Protein AF-A1JU78-F1 (afdb_monomer_lite)

Radius of gyration: 27.25 Å; chains: 1; bounding box: 40×20×98 Å

Sequence (122 aa):
MSRIITAPHIGIEKLSAISLEELSCGLPERYALPPDGHPVEPHLERLYPTAQSKRSLWDFASPGYTFHGLHRAQDYRRELDTLQSLLTTSQSSELQAAAALLKCQQDDDRLLQIILNLLHKV

InterPro domains:
  IPR012672 Type III secretion system YscX [PF09474] (9-121)
  IPR012672 Type III secretion system YscX [TIGR02502] (1-122)

Secondary structure (DSSP, 8-state):
--------B----------HHHHHS---GGGBPPPTTS-SHHHHHHHS-HHHHHHHHHHHHS-SS-GGGGGSHHHHHHHHHHHHHHHHH-S-HHHHHHHHHHHHHHHHHHHHHHHHHHHHT-

Foldseek 3Di:
DDPPDQADFDDDPDPDPDDPVNVVVPDPPLGGQDPPPDDCVVSVCSVCVVVVVVVVVVCVVVVPPPCVQCVPVVSVVVVLVVQLVVLCPDPDPVSVVVSVVSVVVVVVVVVVVVVVVVVVVD

pLDDT: mean 71.17, std 15.63, range [33.47, 92.69]

Organism: Yersinia enterocolitica serotype O:8 / biotype 1B (strain NCTC 13174 / 8081) (NCBI:txid393305)

Structure (mmCIF, N/CA/C/O backbone):
data_AF-A1JU78-F1
#
_entry.id   AF-A1JU78-F1
#
loop_
_atom_site.group_PDB
_atom_site.id
_atom_site.type_symbol
_atom_site.label_atom_id
_atom_site.label_alt_id
_atom_site.label_comp_id
_atom_site.label_asym_id
_atom_site.label_entity_id
_atom_site.label_seq_id
_atom_site.pdbx_PDB_ins_code
_atom_site.Cartn_x
_atom_site.Cartn_y
_atom_site.Cartn_z
_atom_site.occupancy
_atom_site.B_iso_or_equiv
_atom_site.auth_seq_id
_atom_site.auth_comp_id
_atom_site.auth_asym_id
_atom_site.auth_atom_id
_atom_site.pdbx_PDB_model_num
ATOM 1 N N . MET A 1 1 ? 8.142 8.637 -63.711 1.00 33.47 1 MET A N 1
ATOM 2 C CA . MET A 1 1 ? 7.470 7.517 -63.020 1.00 33.47 1 MET A CA 1
ATOM 3 C C . MET A 1 1 ? 7.912 7.525 -61.568 1.00 33.47 1 MET A C 1
ATOM 5 O O . MET A 1 1 ? 9.086 7.301 -61.303 1.00 33.47 1 MET A O 1
ATOM 9 N N . SER A 1 2 ? 7.015 7.880 -60.653 1.00 40.75 2 SER A N 1
ATOM 10 C CA . SER A 1 2 ? 7.298 8.019 -59.222 1.00 40.75 2 SER A CA 1
ATOM 11 C C . SER A 1 2 ? 7.448 6.628 -58.603 1.00 40.75 2 SER A C 1
ATOM 13 O O . SER A 1 2 ? 6.459 5.929 -58.405 1.00 40.75 2 SER A O 1
ATOM 15 N N . ARG A 1 3 ? 8.683 6.184 -58.349 1.00 36.03 3 ARG A N 1
ATOM 16 C CA . ARG A 1 3 ? 8.938 4.920 -57.647 1.00 36.03 3 ARG A CA 1
ATOM 17 C C . ARG A 1 3 ? 8.718 5.158 -56.153 1.00 36.03 3 ARG A C 1
ATOM 19 O O . ARG A 1 3 ? 9.640 5.566 -55.457 1.00 36.03 3 ARG A O 1
ATOM 26 N N . ILE A 1 4 ? 7.490 4.965 -55.677 1.00 39.59 4 ILE A N 1
ATOM 27 C CA . ILE A 1 4 ? 7.185 4.975 -54.242 1.00 39.59 4 ILE A CA 1
ATOM 28 C C . ILE A 1 4 ? 7.725 3.660 -53.677 1.00 39.59 4 ILE A C 1
ATOM 30 O O . ILE A 1 4 ? 7.154 2.599 -53.907 1.00 39.59 4 ILE A O 1
ATOM 34 N N . ILE A 1 5 ? 8.872 3.717 -53.005 1.00 40.06 5 ILE A N 1
ATOM 35 C CA . ILE A 1 5 ? 9.396 2.587 -52.238 1.00 40.06 5 ILE A CA 1
ATOM 36 C C . ILE A 1 5 ? 8.810 2.728 -50.835 1.00 40.06 5 ILE A C 1
ATOM 38 O O . ILE A 1 5 ? 9.295 3.524 -50.036 1.00 40.06 5 ILE A O 1
ATOM 42 N N . THR A 1 6 ? 7.734 2.005 -50.546 1.00 44.56 6 THR A N 1
ATOM 43 C CA . THR A 1 6 ? 7.233 1.853 -49.177 1.00 44.56 6 THR A CA 1
ATOM 44 C C . THR A 1 6 ? 8.196 0.961 -48.401 1.00 44.56 6 THR A C 1
ATOM 46 O O . THR A 1 6 ? 8.312 -0.226 -48.703 1.00 44.56 6 THR A O 1
ATOM 49 N N . ALA A 1 7 ? 8.902 1.534 -47.424 1.00 51.72 7 ALA A N 1
ATOM 50 C CA . ALA A 1 7 ? 9.700 0.766 -46.475 1.00 51.72 7 ALA A CA 1
ATOM 51 C C . ALA A 1 7 ? 8.774 -0.145 -45.639 1.00 51.72 7 ALA A C 1
ATOM 53 O O . ALA A 1 7 ? 7.679 0.285 -45.268 1.00 51.72 7 ALA A O 1
ATOM 54 N N . PRO A 1 8 ? 9.153 -1.401 -45.353 1.00 52.19 8 PRO A N 1
ATOM 55 C CA . PRO A 1 8 ? 8.397 -2.243 -44.433 1.00 52.19 8 PRO A CA 1
ATOM 56 C C . PRO A 1 8 ? 8.569 -1.735 -42.989 1.00 52.19 8 PRO A C 1
ATOM 58 O O . PRO A 1 8 ? 9.633 -1.233 -42.637 1.00 52.19 8 PRO A O 1
ATOM 61 N N . HIS A 1 9 ? 7.524 -1.835 -42.161 1.00 55.19 9 HIS A N 1
ATOM 62 C CA . HIS A 1 9 ? 7.494 -1.271 -40.802 1.00 55.19 9 HIS A CA 1
ATOM 63 C C . HIS A 1 9 ? 7.204 -2.341 -39.735 1.00 55.19 9 HIS A C 1
ATOM 65 O O . HIS A 1 9 ? 6.477 -3.295 -40.017 1.00 55.19 9 HIS A O 1
ATOM 71 N N . ILE A 1 10 ? 7.725 -2.179 -38.508 1.00 55.78 10 ILE A N 1
ATOM 72 C CA . ILE A 1 10 ? 7.525 -3.117 -37.380 1.00 55.78 10 ILE A CA 1
ATOM 73 C C . ILE A 1 10 ? 7.122 -2.375 -36.096 1.00 55.78 10 ILE A C 1
ATOM 75 O O . ILE A 1 10 ? 7.754 -1.386 -35.739 1.00 55.78 10 ILE A O 1
ATOM 79 N N . GLY A 1 11 ? 6.137 -2.919 -35.367 1.00 54.38 11 GLY A N 1
ATOM 80 C CA . GLY A 1 11 ? 5.787 -2.532 -33.992 1.00 54.38 11 GLY A CA 1
ATOM 81 C C . GLY A 1 11 ? 4.297 -2.220 -33.807 1.00 54.38 11 GLY A C 1
ATOM 82 O O . GLY A 1 11 ? 3.748 -1.384 -34.516 1.00 54.38 11 GLY A O 1
ATOM 83 N N . ILE A 1 12 ? 3.636 -2.877 -32.845 1.00 51.62 12 ILE A N 1
ATOM 84 C CA . IL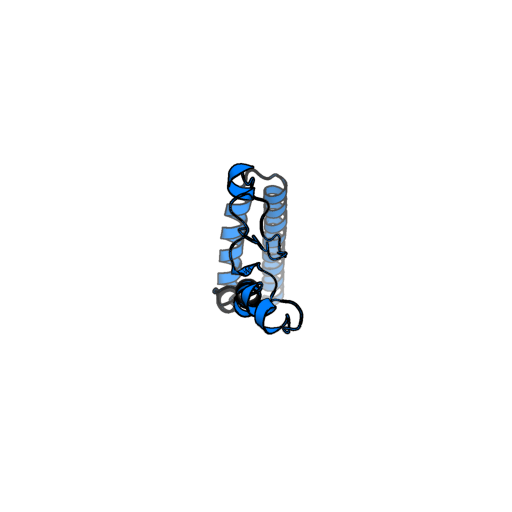E A 1 12 ? 2.302 -2.497 -32.343 1.00 51.62 12 ILE A CA 1
ATOM 85 C C . ILE A 1 12 ? 2.430 -2.341 -30.828 1.00 51.62 12 ILE A C 1
ATOM 87 O O . ILE A 1 12 ? 2.508 -3.330 -30.106 1.00 51.62 12 ILE A O 1
ATOM 91 N N . GLU A 1 13 ? 2.477 -1.106 -30.341 1.00 51.38 13 GLU A N 1
ATOM 92 C CA . GLU A 1 13 ? 2.609 -0.810 -28.903 1.00 51.38 13 GLU A CA 1
ATOM 93 C C . GLU A 1 13 ? 1.297 -0.380 -28.239 1.00 51.38 13 GLU A C 1
ATOM 95 O O . GLU A 1 13 ? 1.161 -0.490 -27.021 1.00 51.38 13 GLU A O 1
ATOM 100 N N . LYS A 1 14 ? 0.295 0.043 -29.022 1.00 48.09 14 LYS A N 1
ATOM 101 C CA . LYS A 1 14 ? -1.070 0.307 -28.551 1.00 48.09 14 LYS A CA 1
ATOM 102 C C . LYS A 1 14 ? -2.089 -0.080 -29.619 1.00 48.09 14 LYS A C 1
ATOM 104 O O . LYS A 1 14 ? -1.938 0.284 -30.780 1.00 48.09 14 LYS A O 1
ATOM 109 N N . LEU A 1 15 ? -3.147 -0.777 -29.208 1.00 48.50 15 LEU A N 1
ATOM 110 C CA . LEU A 1 15 ? -4.352 -0.947 -30.018 1.00 48.50 15 LEU A CA 1
ATOM 111 C C . LEU A 1 15 ? -5.137 0.372 -29.984 1.00 48.50 15 LEU A C 1
ATOM 113 O O . LEU A 1 15 ? -5.912 0.610 -29.061 1.00 48.50 15 LEU A O 1
ATOM 117 N N . SER A 1 16 ? -4.910 1.253 -30.953 1.00 53.81 16 SER A N 1
ATOM 118 C CA . SER A 1 16 ? -5.803 2.381 -31.236 1.00 53.81 16 SER A CA 1
ATOM 119 C C . SER A 1 16 ? -6.598 2.090 -32.505 1.00 53.81 16 SER A C 1
ATOM 121 O O . SER A 1 16 ? -6.060 1.515 -33.449 1.00 53.81 16 SER A O 1
ATOM 123 N N . ALA A 1 17 ? -7.873 2.480 -32.536 1.00 55.38 17 ALA A N 1
ATOM 124 C CA . ALA A 1 17 ? -8.654 2.488 -33.767 1.00 55.38 17 ALA A CA 1
ATOM 125 C C . ALA A 1 17 ? -8.070 3.559 -34.698 1.00 55.38 17 ALA A C 1
ATOM 127 O O . ALA A 1 17 ? -8.263 4.747 -34.464 1.00 55.38 17 ALA A O 1
ATOM 128 N N . ILE A 1 18 ? -7.300 3.125 -35.692 1.00 58.06 18 ILE A N 1
ATOM 129 C CA . ILE A 1 18 ? -6.751 3.977 -36.750 1.00 58.06 18 ILE A CA 1
ATOM 130 C C . ILE A 1 18 ? -7.768 3.973 -37.896 1.00 58.06 18 ILE A C 1
ATOM 132 O O . ILE A 1 18 ? -8.293 2.909 -38.247 1.00 58.06 18 ILE A O 1
ATOM 136 N N . SER A 1 19 ? -8.088 5.138 -38.458 1.00 54.34 19 SER A N 1
ATOM 137 C CA . SER A 1 19 ? -8.988 5.219 -39.617 1.00 54.34 19 SER A CA 1
ATOM 138 C C . SER A 1 19 ? -8.306 4.669 -40.881 1.00 54.34 19 SER A C 1
ATOM 140 O O . SER A 1 19 ? -7.079 4.646 -40.988 1.00 54.34 19 SER A O 1
ATOM 142 N N . LEU A 1 20 ? -9.079 4.225 -41.880 1.00 59.78 20 LEU A N 1
ATOM 143 C CA . LEU A 1 20 ? -8.505 3.750 -43.152 1.00 59.78 20 LEU A CA 1
ATOM 144 C C . LEU A 1 20 ? -7.666 4.847 -43.844 1.00 59.78 20 LEU A C 1
ATOM 146 O O . LEU A 1 20 ? -6.675 4.547 -44.503 1.00 59.78 20 LEU A O 1
ATOM 150 N N . GLU A 1 21 ? -8.050 6.111 -43.650 1.00 58.41 21 GLU A N 1
ATOM 151 C CA . GLU A 1 21 ? -7.372 7.302 -44.174 1.00 58.41 21 GLU A CA 1
ATOM 152 C C . GLU A 1 21 ? -6.016 7.533 -43.489 1.00 58.41 21 GLU A C 1
ATOM 154 O O . GLU A 1 21 ? -5.024 7.849 -44.149 1.00 58.41 21 GLU A O 1
ATOM 159 N N . GLU A 1 22 ? -5.943 7.307 -42.177 1.00 58.56 22 GLU A N 1
ATOM 160 C CA . GLU A 1 22 ? -4.695 7.357 -41.413 1.00 58.56 22 GLU A CA 1
ATOM 161 C C . GLU A 1 22 ? -3.750 6.212 -41.794 1.00 58.56 22 GLU A C 1
ATOM 163 O O . GLU A 1 22 ? -2.540 6.402 -41.781 1.00 58.56 22 GLU A O 1
ATOM 168 N N . LEU A 1 23 ? -4.274 5.054 -42.215 1.00 59.34 23 LEU A N 1
ATOM 169 C CA . LEU A 1 23 ? -3.458 3.930 -42.689 1.00 59.34 23 LEU A CA 1
ATOM 170 C C . LEU A 1 23 ? -2.707 4.251 -43.997 1.00 59.34 23 LEU A C 1
ATOM 172 O O . LEU A 1 23 ? -1.625 3.717 -44.241 1.00 59.34 23 LEU A O 1
ATOM 176 N N . SER A 1 24 ? -3.269 5.130 -44.837 1.00 59.31 24 SER A N 1
ATOM 177 C CA . SER A 1 24 ? -2.620 5.636 -46.059 1.00 59.31 24 SER A CA 1
ATOM 178 C C . SER A 1 24 ? -1.495 6.636 -45.781 1.00 59.31 24 SER A C 1
ATOM 180 O O . SER A 1 24 ? -0.562 6.750 -46.579 1.00 59.31 24 SER A O 1
ATOM 182 N N . CYS A 1 25 ? -1.551 7.340 -44.650 1.00 61.72 25 CYS A N 1
ATOM 183 C CA . CYS A 1 25 ? -0.443 8.135 -44.140 1.00 61.72 25 CYS A CA 1
ATOM 184 C C . CYS A 1 25 ? 0.508 7.174 -43.427 1.00 61.72 25 CYS A C 1
ATOM 186 O O . CYS A 1 25 ? 0.344 6.918 -42.241 1.00 61.72 25 CYS A O 1
ATOM 188 N N . GLY A 1 26 ? 1.445 6.577 -44.170 1.00 60.81 26 GLY A N 1
ATOM 189 C CA . GLY A 1 26 ? 2.349 5.537 -43.669 1.00 60.81 26 GLY A CA 1
ATOM 190 C C . GLY A 1 26 ? 2.922 5.792 -42.266 1.00 60.81 26 GLY A C 1
ATOM 191 O O . GLY A 1 26 ? 3.008 6.925 -41.790 1.00 60.81 26 GLY A O 1
ATOM 192 N N . LEU A 1 27 ? 3.315 4.706 -41.598 1.00 63.22 27 LEU A N 1
ATOM 193 C CA . LEU A 1 27 ? 3.795 4.750 -40.219 1.00 63.22 27 LEU A CA 1
ATOM 194 C C . LEU A 1 27 ? 4.920 5.790 -40.031 1.00 63.22 27 LEU A C 1
ATOM 196 O O . LEU A 1 27 ? 5.721 6.012 -40.942 1.00 63.22 27 LEU A O 1
ATOM 200 N N . PRO A 1 28 ? 5.009 6.419 -38.841 1.00 64.25 28 PRO A N 1
ATOM 201 C CA . PRO A 1 28 ? 6.084 7.352 -38.531 1.00 64.25 28 PRO A CA 1
ATOM 202 C C . PRO A 1 28 ? 7.462 6.765 -38.851 1.00 64.25 28 PRO A C 1
ATOM 204 O O . PRO A 1 28 ? 7.705 5.589 -38.583 1.00 64.25 28 PRO A O 1
ATOM 207 N N . GLU A 1 29 ? 8.386 7.603 -39.329 1.00 67.06 29 GLU A N 1
ATOM 208 C CA . GLU A 1 29 ? 9.727 7.203 -39.795 1.00 67.06 29 GLU A CA 1
ATOM 209 C C . GLU A 1 29 ? 10.504 6.333 -38.789 1.00 67.06 29 GLU A C 1
ATOM 211 O O . GLU A 1 29 ? 11.295 5.485 -39.186 1.00 67.06 29 GLU A O 1
ATOM 216 N N . ARG A 1 30 ? 10.230 6.469 -37.482 1.00 62.31 30 ARG A N 1
ATOM 217 C CA . ARG A 1 30 ? 10.824 5.618 -36.434 1.00 62.31 30 ARG A CA 1
ATOM 218 C C . ARG A 1 30 ? 10.555 4.119 -36.610 1.00 62.31 30 ARG A C 1
ATOM 220 O O . ARG A 1 30 ? 11.305 3.328 -36.055 1.00 62.31 30 ARG A O 1
ATOM 227 N N . TYR A 1 31 ? 9.486 3.746 -37.315 1.00 62.38 31 TYR A N 1
ATOM 228 C CA . TYR A 1 31 ? 9.132 2.352 -37.577 1.00 62.38 31 TYR A CA 1
ATOM 229 C C . TYR A 1 31 ? 9.619 1.849 -38.929 1.00 62.38 31 TYR A C 1
ATOM 231 O O . TYR A 1 31 ? 9.442 0.666 -39.209 1.00 62.38 31 TYR A O 1
ATOM 239 N N . ALA A 1 32 ? 10.170 2.715 -39.783 1.00 67.31 32 ALA A N 1
ATOM 240 C CA . ALA A 1 32 ? 10.649 2.309 -41.093 1.00 67.31 32 ALA A CA 1
ATOM 241 C C . ALA A 1 32 ? 11.878 1.415 -40.923 1.00 67.31 32 ALA A C 1
ATOM 243 O O . ALA A 1 32 ? 12.858 1.807 -40.291 1.00 67.31 32 ALA A O 1
ATOM 244 N N . LEU A 1 33 ? 11.844 0.210 -41.490 1.00 65.44 33 LEU A N 1
ATOM 245 C CA . LEU A 1 33 ? 13.017 -0.651 -41.474 1.00 65.44 33 LEU A CA 1
ATOM 246 C C . LEU A 1 33 ? 14.180 0.026 -42.214 1.00 65.44 33 LEU A C 1
ATOM 248 O O . LEU A 1 33 ? 13.966 0.682 -43.241 1.00 65.44 33 LEU A O 1
ATOM 252 N N . PRO A 1 34 ? 15.417 -0.124 -41.711 1.00 67.38 34 PRO A N 1
ATOM 253 C CA . PRO A 1 34 ? 16.579 0.345 -42.440 1.00 67.38 34 PRO A CA 1
ATOM 254 C C . PRO A 1 34 ? 16.681 -0.383 -43.796 1.00 67.38 34 PRO A C 1
ATOM 256 O O . PRO A 1 34 ? 16.213 -1.517 -43.919 1.00 67.38 34 PRO A O 1
ATOM 259 N N . PRO A 1 35 ? 17.277 0.254 -44.821 1.00 72.19 35 PRO A N 1
ATOM 260 C CA . PRO A 1 35 ? 17.443 -0.368 -46.130 1.00 72.19 35 PRO A CA 1
ATOM 261 C C . PRO A 1 35 ? 18.281 -1.652 -46.047 1.00 72.19 35 PRO A C 1
ATOM 263 O O . PRO A 1 35 ? 19.124 -1.799 -45.157 1.00 72.19 35 PRO A O 1
ATOM 266 N N . ASP A 1 36 ? 18.057 -2.564 -46.996 1.00 72.06 36 ASP A N 1
ATOM 267 C CA . ASP A 1 36 ? 18.737 -3.861 -47.054 1.00 72.06 36 ASP A CA 1
ATOM 268 C C . ASP A 1 36 ? 20.265 -3.701 -46.948 1.00 72.06 36 ASP A C 1
ATOM 270 O O . ASP A 1 36 ? 20.881 -2.932 -47.688 1.00 72.06 36 ASP A O 1
ATOM 274 N N . GLY A 1 37 ? 20.878 -4.433 -46.013 1.00 74.88 37 GLY A N 1
ATOM 275 C CA . GLY A 1 37 ? 22.325 -4.406 -45.762 1.00 74.88 37 GLY A CA 1
ATOM 276 C C . GLY A 1 37 ? 22.781 -3.519 -44.597 1.00 74.88 37 GLY A C 1
ATOM 277 O O . GLY A 1 37 ? 23.967 -3.531 -44.270 1.00 74.88 37 GLY A O 1
ATOM 278 N N . HIS A 1 38 ? 21.877 -2.794 -43.932 1.00 70.50 38 HIS A N 1
ATOM 279 C CA . HIS A 1 38 ? 22.199 -2.031 -42.722 1.00 70.50 38 HIS A CA 1
ATOM 280 C C . HIS A 1 38 ? 21.836 -2.792 -41.433 1.00 70.50 38 HIS A C 1
ATOM 282 O O . HIS A 1 38 ? 20.802 -3.462 -41.386 1.00 70.50 38 HIS A O 1
ATOM 288 N N . PRO A 1 39 ? 22.650 -2.686 -40.362 1.00 69.12 39 PRO A N 1
ATOM 289 C CA . PRO A 1 39 ? 22.365 -3.352 -39.095 1.00 69.12 39 PRO A CA 1
ATOM 290 C C . PRO A 1 39 ? 21.096 -2.783 -38.450 1.00 69.12 39 PRO A C 1
ATOM 292 O O . PRO A 1 39 ? 20.912 -1.568 -38.353 1.00 69.12 39 PRO A O 1
ATOM 295 N N . VAL A 1 40 ? 20.226 -3.680 -37.983 1.00 66.94 40 VAL A N 1
ATOM 296 C CA . VAL A 1 40 ? 18.949 -3.339 -37.332 1.00 66.94 40 VAL A CA 1
ATOM 297 C C . VAL A 1 40 ? 19.160 -2.850 -35.892 1.00 66.94 40 VAL A C 1
ATOM 299 O O . VAL A 1 40 ? 18.358 -2.073 -35.384 1.00 66.94 40 VAL A O 1
ATOM 302 N N . GLU A 1 41 ? 20.259 -3.241 -35.240 1.00 64.75 41 GLU A N 1
ATOM 303 C CA . GLU A 1 41 ? 20.576 -2.939 -33.832 1.00 64.75 41 GLU A CA 1
ATOM 304 C C . GLU A 1 41 ? 20.496 -1.445 -33.454 1.00 64.75 41 GLU A C 1
ATOM 306 O O . GLU A 1 41 ? 19.761 -1.126 -32.520 1.00 64.75 41 GLU A O 1
ATOM 311 N N . PRO A 1 42 ? 21.127 -0.496 -34.178 1.00 65.88 42 PRO A N 1
ATOM 312 C CA . PRO A 1 42 ? 20.971 0.936 -33.890 1.00 65.88 42 PRO A CA 1
ATOM 313 C C . PRO A 1 42 ? 19.553 1.470 -34.165 1.00 65.88 42 PRO A C 1
ATOM 315 O O . PRO A 1 42 ? 19.199 2.566 -33.730 1.00 65.88 42 PRO A O 1
ATOM 318 N N . HIS A 1 43 ? 18.729 0.727 -34.907 1.00 64.75 43 HIS A N 1
ATOM 319 C CA . HIS A 1 43 ? 17.326 1.063 -35.142 1.00 64.75 43 HIS A CA 1
ATOM 320 C C . HIS A 1 43 ? 16.422 0.564 -34.004 1.00 64.75 43 HIS A C 1
ATOM 322 O O . HIS A 1 43 ? 15.446 1.232 -33.664 1.00 64.75 43 HIS A O 1
ATOM 328 N N . LEU A 1 44 ? 16.777 -0.554 -33.356 1.00 63.72 44 LEU A N 1
ATOM 329 C CA . LEU A 1 44 ? 16.062 -1.056 -32.178 1.00 63.72 44 LEU A CA 1
ATOM 330 C C . LEU A 1 44 ? 16.082 -0.052 -31.026 1.00 63.72 44 LEU A C 1
ATOM 332 O O . LEU A 1 44 ? 15.071 0.079 -30.351 1.00 63.72 44 LEU A O 1
ATOM 336 N N . GLU A 1 45 ? 17.170 0.696 -30.832 1.00 64.44 45 GLU A N 1
ATOM 337 C CA . GLU A 1 45 ? 17.222 1.750 -29.805 1.00 64.44 45 GLU A CA 1
ATOM 338 C C . GLU A 1 45 ? 16.205 2.877 -30.052 1.00 64.44 45 GLU A C 1
ATOM 340 O O . GLU A 1 45 ? 15.711 3.483 -29.100 1.00 64.44 45 GLU A O 1
ATOM 345 N N . ARG A 1 46 ? 15.871 3.150 -31.322 1.00 65.25 46 ARG A N 1
ATOM 346 C CA . ARG A 1 46 ? 14.822 4.109 -31.705 1.00 65.25 46 ARG A CA 1
ATOM 347 C C . ARG A 1 46 ? 13.417 3.542 -31.517 1.00 65.25 46 ARG A C 1
ATOM 349 O O . ARG A 1 46 ? 12.533 4.281 -31.091 1.00 65.25 46 ARG A O 1
ATOM 356 N N . LEU A 1 47 ? 13.220 2.263 -31.842 1.00 61.38 47 LEU A N 1
ATOM 357 C CA . LEU A 1 47 ? 11.941 1.551 -31.697 1.00 61.38 47 LEU A CA 1
ATOM 358 C C . LEU A 1 47 ? 11.587 1.307 -30.227 1.00 61.38 47 LEU A C 1
ATOM 360 O O . LEU A 1 47 ? 10.460 1.518 -29.795 1.00 61.38 47 LEU A O 1
ATOM 364 N N . TYR A 1 48 ? 12.580 0.892 -29.453 1.00 60.19 48 TYR A N 1
ATOM 365 C CA . TYR A 1 48 ? 12.495 0.607 -28.037 1.00 60.19 48 TYR A CA 1
ATOM 366 C C . TYR A 1 48 ? 13.587 1.420 -27.358 1.00 60.19 48 TYR A C 1
ATOM 368 O O . TYR A 1 48 ? 14.699 0.912 -27.201 1.00 60.19 48 TYR A O 1
ATOM 376 N N . PRO A 1 49 ? 13.320 2.667 -26.931 1.00 62.59 49 PRO A N 1
ATOM 377 C CA . PRO A 1 49 ? 14.255 3.366 -26.073 1.00 62.59 49 PRO A CA 1
ATOM 378 C C . PRO A 1 49 ? 14.385 2.537 -24.796 1.00 62.59 49 PRO A C 1
ATOM 380 O O . PRO A 1 49 ? 13.575 2.634 -23.875 1.00 62.59 49 PRO A O 1
ATOM 383 N N . THR A 1 50 ? 15.410 1.688 -24.746 1.00 63.22 50 THR A N 1
ATOM 384 C CA . THR A 1 50 ? 15.676 0.740 -23.661 1.00 63.22 50 THR A CA 1
ATOM 385 C C . THR A 1 50 ? 15.733 1.471 -22.324 1.00 63.22 50 THR A C 1
ATOM 387 O O . THR A 1 50 ? 15.422 0.906 -21.282 1.00 63.22 50 THR A O 1
ATOM 390 N N . ALA A 1 51 ? 16.092 2.757 -22.354 1.00 63.53 51 ALA A N 1
ATOM 391 C CA . ALA A 1 51 ? 16.082 3.638 -21.204 1.00 63.53 51 ALA A CA 1
ATOM 392 C C . ALA A 1 51 ? 14.673 3.911 -20.661 1.00 63.53 51 ALA A C 1
ATOM 394 O O . ALA A 1 51 ? 14.532 3.988 -19.451 1.00 63.53 51 ALA A O 1
ATOM 395 N N . GLN A 1 52 ? 13.634 4.052 -21.487 1.00 64.50 52 GLN A N 1
ATOM 396 C CA . GLN A 1 52 ? 12.304 4.436 -21.006 1.00 64.50 52 GLN A CA 1
ATOM 397 C C . GLN A 1 52 ? 11.533 3.254 -20.423 1.00 64.50 52 GLN A C 1
ATOM 399 O O . GLN A 1 52 ? 10.963 3.392 -19.346 1.00 64.50 52 GLN A O 1
ATOM 404 N N . SER A 1 53 ? 11.557 2.087 -21.073 1.00 61.41 53 SER A N 1
ATOM 405 C CA . SER A 1 53 ? 10.935 0.880 -20.513 1.00 61.41 53 SER A CA 1
ATOM 406 C C . SER A 1 53 ? 11.659 0.425 -19.249 1.00 61.41 53 SER A C 1
ATOM 408 O O . SER A 1 53 ? 11.009 0.142 -18.247 1.00 61.41 53 SER A O 1
ATOM 410 N N . LYS A 1 54 ? 13.001 0.445 -19.244 1.00 63.47 54 LYS A N 1
ATOM 411 C CA . LYS A 1 54 ? 13.772 0.181 -18.025 1.00 63.47 54 LYS A CA 1
ATOM 412 C C . LYS A 1 54 ? 13.492 1.225 -16.957 1.00 63.47 54 LYS A C 1
ATOM 414 O O . LYS A 1 54 ? 13.282 0.817 -15.832 1.00 63.47 54 LYS A O 1
ATOM 419 N N . ARG A 1 55 ? 13.461 2.528 -17.269 1.00 64.50 55 ARG A N 1
ATOM 420 C CA . ARG A 1 55 ? 13.104 3.566 -16.283 1.00 64.50 55 ARG A CA 1
ATOM 421 C C . ARG A 1 55 ? 11.710 3.345 -15.733 1.00 64.50 55 ARG A C 1
ATOM 423 O O . ARG A 1 55 ? 11.580 3.328 -14.533 1.00 64.50 55 ARG A O 1
ATOM 430 N N . SER A 1 56 ? 10.712 3.061 -16.564 1.00 66.44 56 SER A N 1
ATOM 431 C CA . SER A 1 56 ? 9.356 2.793 -16.082 1.00 66.44 56 SER A CA 1
ATOM 432 C C . SER A 1 56 ? 9.286 1.539 -15.207 1.00 66.44 56 SER A C 1
ATOM 434 O O . SER A 1 56 ? 8.614 1.567 -14.182 1.00 66.44 56 SER A O 1
ATOM 436 N N . LEU A 1 57 ? 9.989 0.459 -15.571 1.00 68.56 57 LEU A N 1
ATOM 437 C CA . LEU A 1 57 ? 10.116 -0.732 -14.723 1.00 68.56 57 LEU A CA 1
ATOM 438 C C . LEU A 1 57 ? 10.868 -0.424 -13.424 1.00 68.56 57 LEU A C 1
ATOM 440 O O . LEU A 1 57 ? 10.481 -0.920 -12.372 1.00 68.56 57 LEU A O 1
ATOM 444 N N . TRP A 1 58 ? 11.915 0.399 -13.486 1.00 65.19 58 TRP A N 1
ATOM 445 C CA . TRP A 1 58 ? 12.672 0.859 -12.325 1.00 65.19 58 TRP A CA 1
ATOM 446 C C . TRP A 1 58 ? 11.840 1.766 -11.426 1.00 65.19 58 TRP A C 1
ATOM 448 O O . TRP A 1 58 ? 11.862 1.552 -10.229 1.00 65.19 58 TRP A O 1
ATOM 458 N N . ASP A 1 59 ? 11.067 2.701 -11.968 1.00 65.19 59 ASP A N 1
ATOM 459 C CA . ASP A 1 59 ? 10.149 3.575 -11.234 1.00 65.19 59 ASP A CA 1
ATOM 460 C C . ASP A 1 59 ? 9.055 2.746 -10.547 1.00 65.19 59 ASP A C 1
ATOM 462 O O . ASP A 1 59 ? 8.621 3.068 -9.445 1.00 65.19 59 ASP A O 1
ATOM 466 N N . PHE A 1 60 ? 8.634 1.641 -11.173 1.00 58.84 60 PHE A N 1
ATOM 467 C CA . PHE A 1 60 ? 7.698 0.693 -10.572 1.00 58.84 60 PHE A CA 1
ATOM 468 C C . PHE A 1 60 ? 8.352 -0.151 -9.468 1.00 58.84 60 PHE A C 1
ATOM 470 O O . PHE A 1 60 ? 7.752 -0.378 -8.422 1.00 58.84 60 PHE A O 1
ATOM 477 N N . ALA A 1 61 ? 9.582 -0.621 -9.692 1.00 66.25 61 ALA A N 1
ATOM 478 C CA . ALA A 1 61 ? 10.350 -1.406 -8.723 1.00 66.25 61 ALA A CA 1
ATOM 479 C C . ALA A 1 61 ? 10.891 -0.555 -7.560 1.00 66.25 61 ALA A C 1
ATOM 481 O O . ALA A 1 61 ? 11.149 -1.061 -6.473 1.00 66.25 61 ALA A O 1
ATOM 482 N N . SER A 1 62 ? 11.088 0.736 -7.804 1.00 61.31 62 SER A N 1
ATOM 483 C CA . SER A 1 62 ? 11.586 1.755 -6.887 1.00 61.31 62 SER A CA 1
ATOM 484 C C . SER A 1 62 ? 10.576 2.897 -6.873 1.00 61.31 62 SER A C 1
ATOM 486 O O . SER A 1 62 ? 10.870 3.966 -7.414 1.00 61.31 62 SER A O 1
ATOM 488 N N . PRO A 1 63 ? 9.371 2.691 -6.306 1.00 57.03 63 PRO A N 1
ATOM 489 C CA . PRO A 1 63 ? 8.428 3.787 -6.178 1.00 57.03 63 PRO A CA 1
ATOM 490 C C . PRO A 1 63 ? 9.144 4.960 -5.503 1.00 57.03 63 PRO A C 1
ATOM 492 O O . PRO A 1 63 ? 9.888 4.767 -4.545 1.00 57.03 63 PRO A O 1
ATOM 495 N N . GLY A 1 64 ? 8.931 6.183 -5.997 1.00 60.62 64 GLY A N 1
ATOM 496 C CA . GLY A 1 64 ? 9.551 7.404 -5.455 1.00 60.62 64 GLY A CA 1
ATOM 497 C C . GLY A 1 64 ? 9.236 7.676 -3.975 1.00 60.62 64 GLY A C 1
ATOM 498 O O . GLY A 1 64 ? 9.742 8.633 -3.392 1.00 60.62 64 GLY A O 1
ATOM 499 N N . TYR A 1 65 ? 8.422 6.826 -3.355 1.00 57.00 65 TYR A N 1
ATOM 500 C CA . TYR A 1 65 ? 8.317 6.686 -1.917 1.00 57.00 65 TYR A CA 1
ATOM 501 C C . TYR A 1 65 ? 9.493 5.851 -1.430 1.00 57.00 65 TYR A C 1
ATOM 503 O O . TYR A 1 65 ? 9.575 4.651 -1.691 1.00 57.00 65 TYR A O 1
ATOM 511 N N . THR A 1 66 ? 10.396 6.465 -0.671 1.00 57.25 66 THR A N 1
ATOM 512 C CA . THR A 1 66 ? 11.329 5.688 0.133 1.00 57.25 66 THR A CA 1
ATOM 513 C C . THR A 1 66 ? 10.498 4.744 1.001 1.00 57.25 66 THR A C 1
ATOM 515 O O . THR A 1 66 ? 9.875 5.154 1.978 1.00 57.25 66 THR A O 1
ATOM 518 N N . PHE A 1 67 ? 10.503 3.453 0.656 1.00 57.81 67 PHE A N 1
ATOM 519 C CA . PHE A 1 67 ? 9.903 2.381 1.463 1.00 57.81 67 PHE A CA 1
ATOM 520 C C . PHE A 1 67 ? 10.410 2.438 2.916 1.00 57.81 67 PHE A C 1
ATOM 522 O O . PHE A 1 67 ? 9.791 1.922 3.841 1.00 57.81 67 PHE A O 1
ATOM 529 N N . HIS A 1 68 ? 11.517 3.158 3.119 1.00 60.34 68 HIS A N 1
ATOM 530 C CA . HIS A 1 68 ? 12.069 3.527 4.401 1.00 60.34 68 HIS A CA 1
ATOM 531 C C . HIS A 1 68 ? 11.109 4.225 5.366 1.00 60.34 68 HIS A C 1
ATOM 533 O O . HIS A 1 68 ? 11.229 4.004 6.570 1.00 60.34 68 HIS A O 1
ATOM 539 N N . GLY A 1 69 ? 10.143 5.009 4.873 1.00 60.56 69 GLY A N 1
ATOM 540 C CA . GLY A 1 69 ? 9.111 5.610 5.724 1.00 60.56 69 GLY A CA 1
ATOM 541 C C . GLY A 1 69 ? 8.244 4.555 6.417 1.00 60.56 69 GLY A C 1
ATOM 542 O O . GLY A 1 69 ? 7.947 4.673 7.600 1.00 60.56 69 GLY A O 1
ATOM 543 N N . LEU A 1 70 ? 7.944 3.456 5.721 1.00 59.72 70 LEU A N 1
ATOM 544 C CA . LEU A 1 70 ? 7.135 2.349 6.235 1.00 59.72 70 LEU A CA 1
ATOM 545 C C . LEU A 1 70 ? 7.901 1.414 7.183 1.00 59.72 70 LEU A C 1
ATOM 547 O O . LEU A 1 70 ? 7.295 0.535 7.786 1.00 59.72 70 LEU A O 1
ATOM 551 N N . HIS A 1 71 ? 9.219 1.565 7.364 1.00 65.50 71 HIS A N 1
ATOM 552 C CA . HIS A 1 71 ? 9.942 0.741 8.347 1.00 65.50 71 HIS A CA 1
ATOM 553 C C . HIS A 1 71 ? 9.506 1.032 9.785 1.00 65.50 71 HIS A C 1
ATOM 555 O O . HIS A 1 71 ? 9.692 0.203 10.677 1.00 65.50 71 HIS A O 1
ATOM 561 N N . ARG A 1 72 ? 8.932 2.211 10.036 1.00 75.88 72 ARG A N 1
ATOM 562 C CA . ARG A 1 72 ? 8.356 2.531 11.336 1.00 75.88 72 ARG A CA 1
ATOM 563 C C . ARG A 1 72 ? 6.984 1.885 11.425 1.00 75.88 72 ARG A C 1
ATOM 565 O O . ARG A 1 72 ? 6.082 2.223 10.668 1.00 75.88 72 ARG A O 1
ATOM 572 N N . ALA A 1 73 ? 6.806 1.011 12.413 1.00 76.81 73 ALA A N 1
ATOM 573 C CA . ALA A 1 73 ? 5.545 0.301 12.626 1.00 76.81 73 ALA A CA 1
ATOM 574 C C . ALA A 1 73 ? 4.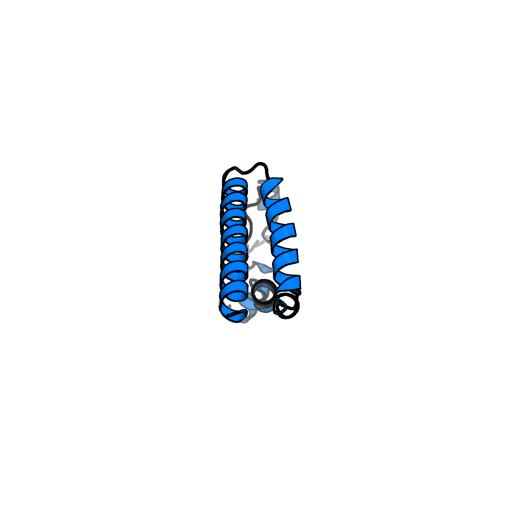323 1.240 12.717 1.00 76.81 73 ALA A C 1
ATOM 576 O O . ALA A 1 73 ? 3.234 0.866 12.295 1.00 76.81 73 ALA A O 1
ATOM 577 N N . GLN A 1 74 ? 4.492 2.458 13.246 1.00 80.00 74 GLN A N 1
ATOM 578 C CA . GLN A 1 74 ? 3.421 3.459 13.315 1.00 80.00 74 GLN A CA 1
ATOM 579 C C . GLN A 1 74 ? 3.037 4.010 11.936 1.00 80.00 74 GLN A C 1
ATOM 581 O O . GLN A 1 74 ? 1.850 4.092 11.630 1.00 80.00 74 GLN A O 1
ATOM 586 N N . ASP A 1 75 ? 4.026 4.342 11.104 1.00 80.25 75 ASP A N 1
ATOM 587 C CA . ASP A 1 75 ? 3.798 4.875 9.759 1.00 80.25 75 ASP A CA 1
ATOM 588 C C . ASP A 1 75 ? 3.196 3.793 8.853 1.00 80.25 75 ASP A C 1
ATOM 590 O O . ASP A 1 75 ? 2.224 4.046 8.148 1.00 80.25 75 ASP A O 1
ATOM 594 N N . TYR A 1 76 ? 3.679 2.551 8.968 1.00 81.69 76 TYR A N 1
ATOM 595 C CA . TYR A 1 76 ? 3.088 1.402 8.283 1.00 81.69 76 TYR A CA 1
ATOM 596 C C . TYR A 1 76 ? 1.620 1.177 8.655 1.00 81.69 76 TYR A C 1
ATOM 598 O O . TYR A 1 76 ? 0.780 1.012 7.776 1.00 81.69 76 TYR A O 1
ATOM 606 N N . ARG A 1 77 ? 1.287 1.217 9.953 1.00 82.81 77 ARG A N 1
ATOM 607 C CA . ARG A 1 77 ? -0.106 1.086 10.410 1.00 82.81 77 ARG A CA 1
ATOM 608 C C . ARG A 1 77 ? -0.990 2.189 9.840 1.00 82.81 77 ARG A C 1
ATOM 610 O O . ARG A 1 77 ? -2.078 1.897 9.362 1.00 82.81 77 ARG A O 1
ATOM 617 N N . ARG A 1 78 ? -0.500 3.430 9.830 1.00 85.19 78 ARG A N 1
ATOM 618 C CA . ARG A 1 78 ? -1.238 4.566 9.274 1.00 85.19 78 ARG A CA 1
ATOM 619 C C . ARG A 1 78 ? -1.530 4.387 7.784 1.00 85.19 78 ARG A C 1
ATOM 621 O O . ARG A 1 78 ? -2.642 4.678 7.361 1.00 85.19 78 ARG A O 1
ATOM 628 N N . GLU A 1 79 ? -0.562 3.905 7.009 1.00 85.75 79 GLU A N 1
ATOM 629 C CA . GLU A 1 79 ? -0.750 3.651 5.575 1.00 85.75 79 GLU A CA 1
ATOM 630 C C . GLU A 1 79 ? -1.648 2.434 5.295 1.00 85.75 79 GLU A C 1
ATOM 632 O O . GLU A 1 79 ? -2.370 2.398 4.300 1.00 85.75 79 GLU A O 1
ATOM 637 N N . LEU A 1 80 ? -1.679 1.445 6.191 1.00 86.38 80 LEU A N 1
ATOM 638 C CA . LEU A 1 80 ? -2.676 0.376 6.108 1.00 86.38 80 LEU A CA 1
ATOM 639 C C . LEU A 1 80 ? -4.092 0.884 6.395 1.00 86.38 80 LEU A C 1
ATOM 641 O O . LEU A 1 80 ? -5.024 0.486 5.698 1.00 86.38 80 LEU A O 1
ATOM 645 N N . ASP A 1 81 ? -4.262 1.780 7.368 1.00 87.50 81 ASP A N 1
ATOM 646 C CA . ASP A 1 81 ? -5.567 2.367 7.685 1.00 87.50 81 ASP A CA 1
ATOM 647 C C . ASP A 1 81 ? -6.096 3.223 6.519 1.00 87.50 81 ASP A C 1
ATOM 649 O O . ASP A 1 81 ? -7.276 3.145 6.159 1.00 87.50 81 ASP A O 1
ATOM 653 N N . THR A 1 82 ? -5.224 4.006 5.868 1.00 89.25 82 THR A N 1
ATOM 654 C CA . THR A 1 82 ? -5.595 4.772 4.666 1.00 89.25 82 THR A CA 1
ATOM 655 C C . THR A 1 82 ? -5.958 3.833 3.518 1.00 89.25 82 THR A C 1
ATOM 657 O O . THR A 1 82 ? -7.016 4.004 2.905 1.00 89.25 82 THR A O 1
ATOM 660 N N . LEU A 1 83 ? -5.156 2.796 3.266 1.00 89.62 83 LEU A N 1
ATOM 661 C CA . LEU A 1 83 ? -5.430 1.795 2.238 1.00 89.62 83 LEU A CA 1
ATOM 662 C C . LEU A 1 83 ? -6.764 1.079 2.479 1.00 89.62 83 LEU A C 1
ATOM 664 O O . LEU A 1 83 ? -7.575 0.967 1.561 1.00 89.62 83 LEU A O 1
ATOM 668 N N . GLN A 1 84 ? -7.036 0.645 3.708 1.00 90.50 84 GLN A N 1
ATOM 669 C CA . GLN A 1 84 ? -8.300 0.007 4.069 1.00 90.50 84 GLN A CA 1
ATOM 670 C C . GLN A 1 84 ? -9.491 0.933 3.796 1.00 90.50 84 GLN A C 1
ATOM 672 O O . GLN A 1 84 ? -10.499 0.486 3.244 1.00 90.50 84 GLN A O 1
ATOM 677 N N . SER A 1 85 ? -9.381 2.225 4.121 1.00 89.88 85 SER A N 1
ATOM 678 C CA . SER A 1 85 ? -10.450 3.198 3.861 1.00 89.88 85 SER A CA 1
ATOM 679 C C . SER A 1 85 ? -10.736 3.365 2.360 1.00 89.88 85 SER A C 1
ATOM 681 O O . SER A 1 85 ? -11.898 3.390 1.941 1.00 89.88 85 SER A O 1
ATOM 683 N N . LEU A 1 86 ? -9.687 3.380 1.531 1.00 91.62 86 LEU A N 1
ATOM 684 C CA . LEU A 1 86 ? -9.795 3.466 0.075 1.00 91.62 86 LEU A CA 1
ATOM 685 C C . LEU A 1 86 ? -10.429 2.206 -0.517 1.00 91.62 86 LEU A C 1
ATOM 687 O O . LEU A 1 86 ? -11.339 2.299 -1.341 1.00 91.62 86 LEU A O 1
ATOM 691 N N . LEU A 1 87 ? -9.996 1.031 -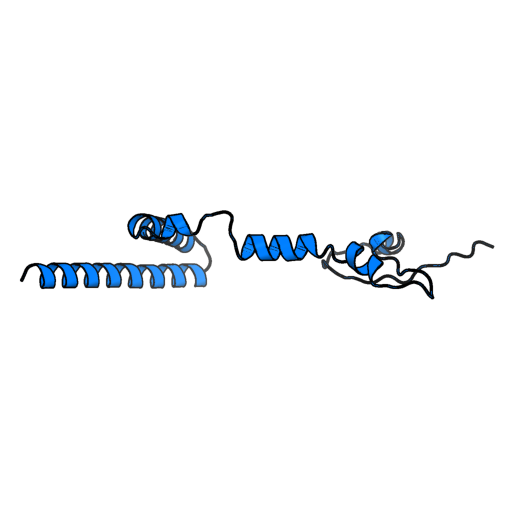0.059 1.00 91.75 87 LEU A N 1
ATOM 692 C CA . LEU A 1 87 ? -10.531 -0.250 -0.516 1.00 91.75 87 LEU A CA 1
ATOM 693 C C . LEU A 1 8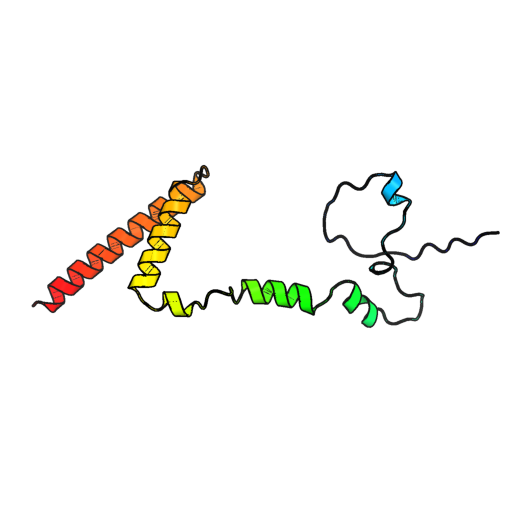7 ? -12.000 -0.430 -0.120 1.00 91.75 87 LEU A C 1
ATOM 695 O O . LEU A 1 87 ? -12.791 -0.920 -0.920 1.00 91.75 87 LEU A O 1
ATOM 699 N N . THR A 1 88 ? -12.389 0.033 1.069 1.00 89.56 88 THR A N 1
ATOM 700 C CA . THR A 1 88 ? -13.783 -0.033 1.540 1.00 89.56 88 THR A CA 1
ATOM 701 C C . THR A 1 88 ? -14.698 0.910 0.752 1.00 89.56 88 THR A C 1
ATOM 703 O O . THR A 1 88 ? -15.869 0.606 0.545 1.00 89.56 88 THR A O 1
ATOM 706 N N . THR A 1 89 ? -14.165 2.042 0.279 1.00 90.44 89 THR A N 1
ATOM 707 C CA . THR A 1 89 ? -14.909 3.015 -0.544 1.00 90.44 89 THR A CA 1
ATOM 708 C C . THR A 1 89 ? -15.048 2.557 -2.003 1.00 90.44 89 THR A C 1
ATOM 710 O O . THR A 1 89 ? -15.863 3.090 -2.757 1.00 90.44 89 THR A O 1
ATOM 713 N N . SER A 1 90 ? -14.269 1.558 -2.421 1.00 88.19 90 SER A N 1
ATOM 714 C CA . SER A 1 90 ? -14.360 0.984 -3.758 1.00 88.19 90 SER A CA 1
ATOM 715 C C . SER A 1 90 ? -15.709 0.299 -3.998 1.00 88.19 90 SER A C 1
ATOM 717 O O . SER A 1 90 ? -16.270 -0.349 -3.117 1.00 88.19 90 SER A O 1
ATOM 719 N N . GLN A 1 91 ? -16.209 0.397 -5.231 1.00 87.94 91 GLN A N 1
ATOM 720 C CA . GLN A 1 91 ? -17.409 -0.319 -5.682 1.00 87.94 91 GLN A CA 1
ATOM 721 C C . GLN A 1 91 ? -17.118 -1.779 -6.065 1.00 87.94 91 GLN A C 1
ATOM 723 O O . GLN A 1 91 ? -18.047 -2.550 -6.292 1.00 87.94 91 GLN A O 1
ATOM 728 N N . SER A 1 92 ? -15.842 -2.167 -6.163 1.00 91.75 92 SER A N 1
ATOM 729 C CA . SER A 1 92 ? -15.461 -3.540 -6.499 1.00 91.75 92 SER A CA 1
ATOM 730 C C . SER A 1 92 ? -15.619 -4.455 -5.288 1.00 91.75 92 SER A C 1
ATOM 732 O O . SER A 1 92 ? -15.025 -4.212 -4.235 1.00 91.75 92 SER A O 1
ATOM 734 N N . SER A 1 93 ? -16.370 -5.544 -5.459 1.00 89.62 93 SER A N 1
ATOM 735 C CA . SER A 1 93 ? -16.551 -6.578 -4.435 1.00 89.62 93 SER A CA 1
ATOM 736 C C . SER A 1 93 ? -15.227 -7.222 -4.017 1.00 89.62 93 SER A C 1
ATOM 738 O O . SER A 1 93 ? -15.032 -7.506 -2.838 1.00 89.62 93 SER A O 1
ATOM 740 N N . GLU A 1 94 ? -14.293 -7.405 -4.953 1.00 91.75 94 GLU A N 1
ATOM 741 C CA . GLU A 1 94 ? -12.960 -7.952 -4.675 1.00 91.75 94 GLU A CA 1
ATOM 742 C C . GLU A 1 94 ? -12.152 -7.022 -3.765 1.00 91.75 94 GLU A C 1
ATOM 744 O O . GLU A 1 94 ? -11.500 -7.474 -2.825 1.00 91.75 94 GLU A O 1
ATOM 749 N N . LEU A 1 95 ? -12.240 -5.708 -3.998 1.00 90.25 95 LEU A N 1
ATOM 750 C CA . LEU A 1 95 ? -11.543 -4.714 -3.180 1.00 90.25 95 LEU A CA 1
ATOM 751 C C . LEU A 1 95 ? -12.174 -4.585 -1.789 1.00 90.25 95 LEU A C 1
ATOM 753 O O . LEU A 1 95 ? -11.450 -4.465 -0.803 1.00 90.25 95 LEU A O 1
ATOM 757 N N . GLN A 1 96 ? -13.498 -4.703 -1.680 1.00 91.06 96 GLN A N 1
ATOM 758 C CA . GLN A 1 96 ? -14.179 -4.760 -0.384 1.00 91.06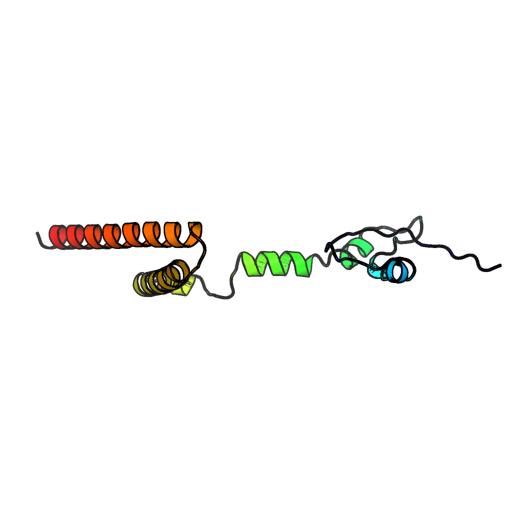 96 GLN A CA 1
ATOM 759 C C . GLN A 1 96 ? -13.825 -6.034 0.399 1.00 91.06 96 GLN A C 1
ATOM 761 O O . GLN A 1 96 ? -13.600 -5.972 1.608 1.00 91.06 96 GLN A O 1
ATOM 766 N N . ALA A 1 97 ? -13.712 -7.183 -0.275 1.00 91.31 97 ALA A N 1
ATOM 767 C CA . ALA A 1 97 ? -13.251 -8.423 0.345 1.00 91.31 97 ALA A CA 1
ATOM 768 C C . ALA A 1 97 ? -11.796 -8.303 0.831 1.00 91.31 97 ALA A C 1
ATOM 770 O O . ALA A 1 97 ? -11.486 -8.701 1.955 1.00 91.31 97 ALA A O 1
ATOM 771 N N . ALA A 1 98 ? -10.919 -7.687 0.033 1.00 91.31 98 ALA A N 1
ATOM 772 C CA . ALA A 1 98 ? -9.550 -7.387 0.442 1.00 91.31 98 ALA A CA 1
ATOM 773 C C . ALA A 1 98 ? -9.505 -6.449 1.663 1.00 91.31 98 ALA A C 1
ATOM 775 O O . ALA A 1 98 ? -8.734 -6.692 2.590 1.00 91.31 98 ALA A O 1
ATOM 776 N N . ALA A 1 99 ? -10.368 -5.427 1.718 1.00 91.88 99 ALA A N 1
ATOM 777 C CA . ALA A 1 99 ? -10.491 -4.550 2.884 1.00 91.88 99 ALA A CA 1
ATOM 778 C C . ALA A 1 99 ? -10.902 -5.320 4.151 1.00 91.88 99 ALA A C 1
ATOM 780 O O . ALA A 1 99 ? -10.354 -5.077 5.227 1.00 91.88 99 ALA A O 1
ATOM 781 N N . ALA A 1 100 ? -11.836 -6.269 4.024 1.00 90.81 100 ALA A N 1
ATOM 782 C CA . ALA A 1 100 ? -12.280 -7.107 5.135 1.00 90.81 100 ALA A CA 1
ATOM 783 C C . ALA A 1 100 ? -11.165 -8.034 5.647 1.00 90.81 100 ALA A C 1
ATOM 785 O O . ALA A 1 100 ? -10.982 -8.156 6.859 1.00 90.81 100 ALA A O 1
ATOM 786 N N . LEU A 1 101 ? -10.385 -8.638 4.744 1.00 92.69 101 LEU A N 1
ATOM 787 C CA . LEU A 1 101 ? -9.223 -9.455 5.113 1.00 92.69 101 LEU A CA 1
ATOM 788 C C . LEU A 1 101 ? -8.146 -8.629 5.821 1.00 92.69 101 LEU A C 1
ATOM 790 O O . LEU A 1 101 ? -7.656 -9.039 6.871 1.00 92.69 101 LEU A O 1
ATOM 794 N N . LEU A 1 102 ? -7.829 -7.441 5.293 1.00 91.12 102 LEU A N 1
ATOM 795 C CA . LEU A 1 102 ? -6.888 -6.519 5.934 1.00 91.12 102 LEU A CA 1
ATOM 796 C C . LEU A 1 102 ? -7.351 -6.131 7.340 1.00 91.12 102 LEU A C 1
ATOM 798 O O . LEU A 1 102 ? -6.542 -6.093 8.261 1.00 91.12 102 LEU A O 1
ATOM 802 N N . LYS A 1 103 ? -8.655 -5.894 7.523 1.00 91.19 103 LYS A N 1
ATOM 803 C CA . LYS A 1 103 ? -9.225 -5.588 8.839 1.00 91.19 103 LYS A CA 1
ATOM 804 C C . LYS A 1 103 ? -9.039 -6.728 9.833 1.00 91.19 103 LYS A C 1
ATOM 806 O O . LYS A 1 103 ? -8.582 -6.490 10.944 1.00 91.19 103 LYS A O 1
ATOM 811 N N . CYS A 1 104 ? -9.355 -7.952 9.414 1.00 92.44 104 CYS A N 1
ATOM 812 C CA . CYS A 1 104 ? -9.173 -9.141 10.243 1.00 92.44 104 CYS A CA 1
ATOM 813 C C . CYS A 1 104 ? -7.714 -9.277 10.697 1.00 92.44 104 CYS A C 1
ATOM 815 O O . CYS A 1 104 ? -7.448 -9.439 11.883 1.00 92.44 104 CYS A O 1
ATOM 817 N N . GLN A 1 105 ? -6.767 -9.114 9.768 1.00 89.25 105 GLN A N 1
ATOM 818 C CA . GLN A 1 105 ? -5.342 -9.175 10.082 1.00 89.25 105 GLN A CA 1
ATOM 819 C C . GLN A 1 105 ? -4.917 -8.091 11.090 1.00 89.25 105 GLN A C 1
ATOM 821 O O . GLN A 1 105 ? -4.152 -8.371 12.010 1.00 89.25 105 GLN A O 1
ATOM 826 N N . GLN A 1 106 ? -5.416 -6.858 10.950 1.00 87.69 106 GLN A N 1
ATOM 827 C CA . GLN A 1 106 ? -5.117 -5.775 11.895 1.00 87.69 106 GLN A CA 1
ATOM 828 C C . GLN A 1 106 ? -5.666 -6.052 13.304 1.00 87.69 106 GLN A C 1
ATOM 830 O O . GLN A 1 106 ? -5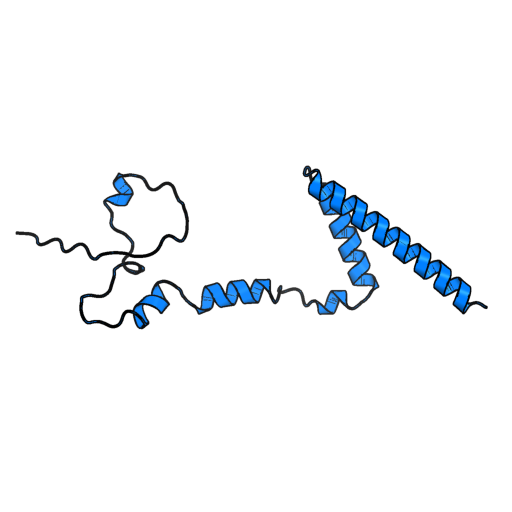.007 -5.731 14.299 1.00 87.69 106 GLN A O 1
ATOM 835 N N . ASP A 1 107 ? -6.860 -6.639 13.399 1.00 90.12 107 ASP A N 1
ATOM 836 C CA . ASP A 1 107 ? -7.470 -7.016 14.675 1.00 90.12 107 ASP A CA 1
ATOM 837 C C . ASP A 1 107 ? -6.678 -8.148 15.358 1.00 90.12 107 ASP A C 1
ATOM 839 O O . ASP A 1 107 ? -6.401 -8.066 16.562 1.00 90.12 107 ASP A O 1
ATOM 843 N N . ASP A 1 108 ? -6.227 -9.142 14.589 1.00 90.31 108 ASP A N 1
ATOM 844 C CA . ASP A 1 108 ? -5.370 -10.232 15.071 1.00 90.31 108 ASP A CA 1
ATOM 845 C C . ASP A 1 108 ? -4.015 -9.709 15.574 1.00 90.31 108 ASP A C 1
ATOM 847 O O . ASP A 1 108 ? -3.595 -10.031 16.690 1.00 90.31 108 ASP A O 1
ATOM 851 N N . ASP A 1 109 ? -3.358 -8.827 14.814 1.00 86.31 109 ASP A N 1
ATOM 852 C CA . ASP A 1 109 ? -2.094 -8.196 15.214 1.00 86.31 109 ASP A CA 1
ATOM 853 C C . ASP A 1 109 ? -2.245 -7.410 16.526 1.00 86.31 109 ASP A C 1
ATOM 855 O O . ASP A 1 109 ? -1.370 -7.436 17.402 1.00 86.31 109 ASP A O 1
ATOM 859 N N . ARG A 1 110 ? -3.376 -6.718 16.703 1.00 87.75 110 ARG A N 1
ATOM 860 C CA . ARG A 1 110 ? -3.677 -5.988 17.938 1.00 87.75 110 ARG A CA 1
ATOM 861 C C . ARG A 1 110 ? -3.859 -6.937 19.118 1.00 87.75 110 ARG A C 1
ATOM 863 O O . ARG A 1 110 ? -3.359 -6.648 20.208 1.00 87.75 110 ARG A O 1
ATOM 870 N N . LEU A 1 111 ? -4.555 -8.052 18.918 1.00 90.81 111 LEU A N 1
ATOM 871 C CA . LEU A 1 111 ? -4.749 -9.075 19.940 1.00 90.81 111 LEU A CA 1
ATOM 872 C C . LEU A 1 111 ? -3.409 -9.706 20.343 1.00 90.81 111 LEU A C 1
ATOM 874 O O . LEU A 1 111 ? -3.115 -9.797 21.536 1.00 90.81 111 LEU A O 1
ATOM 878 N N . LEU A 1 112 ? -2.554 -10.046 19.375 1.00 88.88 112 LEU A N 1
ATOM 879 C CA . LEU A 1 112 ? -1.206 -10.563 19.628 1.00 88.88 112 LEU A CA 1
ATOM 880 C C . LEU A 1 112 ? -0.347 -9.564 20.410 1.00 88.88 112 LEU A C 1
ATOM 882 O O . LEU A 1 112 ? 0.331 -9.948 21.363 1.00 88.88 112 LEU A O 1
ATOM 886 N N . GLN A 1 113 ? -0.419 -8.273 20.076 1.00 87.31 113 GLN A N 1
ATOM 887 C CA . GLN A 1 113 ? 0.277 -7.223 20.821 1.00 87.31 113 GLN A CA 1
ATOM 888 C C . GLN A 1 113 ? -0.206 -7.140 22.279 1.00 87.31 113 GLN A C 1
ATOM 890 O O . GLN A 1 113 ? 0.604 -6.951 23.187 1.00 87.31 113 GLN A O 1
ATOM 895 N N . ILE A 1 114 ? -1.514 -7.283 22.525 1.00 91.12 114 ILE A N 1
ATOM 896 C CA . ILE A 1 114 ? -2.076 -7.302 23.883 1.00 91.12 114 ILE A CA 1
ATOM 897 C C . ILE A 1 114 ? -1.564 -8.521 24.652 1.00 91.12 114 ILE A C 1
ATOM 899 O O . ILE A 1 114 ? -1.092 -8.357 25.775 1.00 91.12 114 ILE A O 1
ATOM 903 N N . ILE A 1 115 ? -1.602 -9.714 24.051 1.00 91.19 115 ILE A N 1
ATOM 904 C CA . ILE A 1 115 ? -1.079 -10.941 24.670 1.00 91.19 115 ILE A CA 1
ATOM 905 C C . ILE A 1 115 ? 0.403 -10.777 25.010 1.00 91.19 115 ILE A C 1
ATOM 907 O O . ILE A 1 115 ? 0.800 -11.055 26.139 1.00 91.19 115 ILE A O 1
ATOM 911 N N . LEU A 1 116 ? 1.212 -10.266 24.080 1.00 88.62 116 LEU A N 1
ATOM 912 C CA . LEU A 1 116 ? 2.636 -10.027 24.308 1.00 88.62 116 LEU A CA 1
ATOM 913 C C . LEU A 1 116 ? 2.871 -9.056 25.474 1.00 88.62 116 LEU A C 1
ATOM 915 O O . LEU A 1 116 ? 3.711 -9.312 26.334 1.00 88.62 116 LEU A O 1
ATOM 919 N N . ASN A 1 117 ? 2.101 -7.968 25.541 1.00 88.44 117 ASN A N 1
ATOM 920 C CA . ASN A 1 117 ? 2.190 -7.000 26.634 1.00 88.44 117 ASN A CA 1
ATOM 921 C C . ASN A 1 117 ? 1.770 -7.596 27.986 1.00 88.44 117 ASN A C 1
ATOM 923 O O . ASN A 1 117 ? 2.321 -7.209 29.015 1.00 88.44 117 ASN A O 1
ATOM 927 N N . LEU A 1 118 ? 0.792 -8.506 28.001 1.00 90.81 118 LEU A N 1
ATOM 928 C CA . LEU A 1 118 ? 0.383 -9.223 29.210 1.00 90.81 118 LEU A CA 1
ATOM 929 C C . LEU A 1 118 ? 1.462 -10.213 29.658 1.00 90.81 118 LEU A C 1
ATOM 931 O O . LEU A 1 118 ? 1.775 -10.250 30.842 1.00 90.81 118 LEU A O 1
ATOM 935 N N . LEU A 1 119 ? 2.068 -10.948 28.721 1.00 88.25 119 LEU A N 1
ATOM 936 C CA . LEU A 1 119 ? 3.176 -11.863 29.000 1.00 88.25 119 LEU A CA 1
ATOM 937 C C . LEU A 1 119 ? 4.418 -11.133 29.520 1.00 88.25 119 LEU A C 1
ATOM 939 O O . LEU A 1 119 ? 5.101 -11.658 30.384 1.00 88.25 119 LEU A O 1
ATOM 943 N N . HIS A 1 120 ? 4.708 -9.927 29.025 1.00 81.19 120 HIS A N 1
ATOM 944 C CA . HIS A 1 120 ? 5.873 -9.153 29.466 1.00 81.19 120 HIS A CA 1
ATOM 945 C C . HIS A 1 120 ? 5.682 -8.462 30.828 1.00 81.19 120 HIS A C 1
ATOM 947 O O . HIS A 1 120 ? 6.649 -7.993 31.422 1.00 81.19 120 HIS A O 1
ATOM 953 N N . LYS A 1 121 ? 4.440 -8.344 31.316 1.00 71.31 121 LYS A N 1
ATOM 954 C CA . LYS A 1 121 ? 4.134 -7.776 32.640 1.00 71.31 121 LYS A CA 1
ATOM 955 C C . LYS A 1 121 ? 4.194 -8.801 33.781 1.00 71.31 121 LYS A C 1
ATOM 957 O O . LYS A 1 121 ? 4.011 -8.393 34.928 1.00 71.31 121 LYS A O 1
ATOM 962 N N . VAL A 1 122 ? 4.405 -10.082 33.474 1.00 56.12 122 VAL A N 1
ATOM 963 C CA . VAL A 1 122 ? 4.587 -11.180 34.439 1.00 56.12 122 VAL A CA 1
ATOM 964 C C . VAL A 1 122 ? 6.070 -11.498 34.546 1.00 56.12 122 VAL A C 1
ATOM 966 O O . VAL A 1 122 ? 6.550 -11.592 35.695 1.00 56.12 122 VAL A O 1
#